Protein AF-A0A9X3MXF4-F1 (afdb_monomer)

Structure (mmCIF, N/CA/C/O backbone):
data_AF-A0A9X3MXF4-F1
#
_entry.id   AF-A0A9X3MXF4-F1
#
loop_
_atom_site.group_PDB
_atom_site.id
_atom_site.type_symbol
_atom_site.label_atom_id
_atom_site.label_alt_id
_atom_site.label_comp_id
_atom_site.label_asym_id
_atom_site.label_entity_id
_atom_site.label_seq_id
_atom_site.pdbx_PDB_ins_code
_atom_site.Cartn_x
_atom_site.Cartn_y
_atom_site.Cartn_z
_atom_site.occupancy
_atom_site.B_iso_or_equiv
_atom_site.auth_seq_id
_atom_site.auth_comp_id
_atom_site.auth_asym_id
_atom_site.auth_atom_id
_atom_site.pdbx_PDB_model_num
ATOM 1 N N . MET A 1 1 ? -16.898 12.377 9.942 1.00 55.06 1 MET A N 1
ATOM 2 C CA . MET A 1 1 ? -16.830 10.981 9.448 1.00 55.06 1 MET A CA 1
ATOM 3 C C . MET A 1 1 ? -16.453 10.080 10.613 1.00 55.06 1 MET A C 1
ATOM 5 O O . MET A 1 1 ? -15.559 10.458 11.356 1.00 55.06 1 MET A O 1
ATOM 9 N N . GLN A 1 2 ? -17.124 8.942 10.819 1.00 86.25 2 GLN A N 1
ATOM 10 C CA . GLN A 1 2 ? -16.722 7.998 11.874 1.00 86.25 2 GLN A CA 1
ATOM 11 C C . GLN A 1 2 ? -15.369 7.372 11.493 1.00 86.25 2 GLN A C 1
ATOM 13 O O . GLN A 1 2 ? -15.225 6.908 10.363 1.00 86.25 2 GLN A O 1
ATOM 18 N N . ALA A 1 3 ? -14.391 7.335 12.406 1.00 90.06 3 ALA A N 1
ATOM 19 C CA . ALA A 1 3 ? -13.059 6.751 12.168 1.00 90.06 3 ALA A CA 1
ATOM 20 C C . ALA A 1 3 ? -13.136 5.313 11.617 1.00 90.06 3 ALA A C 1
ATOM 22 O O . ALA A 1 3 ? -12.367 4.918 10.745 1.00 90.06 3 ALA A O 1
ATOM 23 N N . ARG A 1 4 ? -14.165 4.563 12.029 1.00 91.50 4 ARG A N 1
ATOM 24 C CA . ARG A 1 4 ? -14.500 3.235 11.499 1.00 91.50 4 ARG A CA 1
ATOM 25 C C . ARG A 1 4 ? -14.764 3.225 9.986 1.00 91.50 4 ARG A C 1
ATOM 27 O O . ARG A 1 4 ? -14.380 2.272 9.316 1.00 91.50 4 ARG A O 1
ATOM 34 N N . THR A 1 5 ? -15.407 4.252 9.432 1.00 95.06 5 THR A N 1
ATOM 35 C CA . THR A 1 5 ? -15.640 4.366 7.981 1.00 95.06 5 THR A CA 1
ATOM 36 C C . THR A 1 5 ? -14.330 4.581 7.233 1.00 95.06 5 THR A C 1
ATOM 38 O O . THR A 1 5 ? -14.106 3.940 6.211 1.00 95.06 5 THR A O 1
ATOM 41 N N . ILE A 1 6 ? -13.442 5.417 7.773 1.00 95.00 6 ILE A N 1
ATOM 42 C CA . ILE A 1 6 ? -12.123 5.674 7.180 1.00 95.00 6 ILE A CA 1
ATOM 43 C C . ILE A 1 6 ? -11.265 4.405 7.242 1.00 95.00 6 ILE A C 1
ATOM 45 O O . ILE A 1 6 ? -10.681 4.011 6.238 1.00 95.00 6 ILE A O 1
ATOM 49 N N . ALA A 1 7 ? -11.286 3.675 8.360 1.00 95.12 7 ALA A N 1
ATOM 50 C CA . ALA A 1 7 ? -10.599 2.390 8.467 1.00 95.12 7 ALA A CA 1
ATOM 51 C C . ALA A 1 7 ? -11.111 1.350 7.454 1.00 95.12 7 ALA A C 1
ATOM 53 O O . ALA A 1 7 ? -10.310 0.615 6.880 1.00 95.12 7 ALA A O 1
ATOM 54 N N . LYS A 1 8 ? -12.424 1.315 7.168 1.00 96.25 8 LYS A N 1
ATOM 55 C CA . LYS A 1 8 ? -12.975 0.474 6.087 1.00 96.25 8 LYS A CA 1
ATOM 56 C C . LYS A 1 8 ? -12.442 0.889 4.716 1.00 96.25 8 LYS A C 1
ATOM 58 O O . LYS A 1 8 ? -12.098 0.025 3.917 1.00 96.25 8 LYS A O 1
ATOM 63 N N . GLN A 1 9 ? -12.365 2.190 4.440 1.00 96.50 9 GLN A N 1
ATOM 64 C CA . GLN A 1 9 ? -11.824 2.699 3.176 1.00 96.50 9 GLN A CA 1
ATOM 65 C C . GLN A 1 9 ? -10.343 2.337 3.011 1.00 96.50 9 GLN A C 1
ATOM 67 O O . GLN A 1 9 ? -9.963 1.855 1.947 1.00 96.50 9 GLN A O 1
ATOM 72 N N . ILE A 1 10 ? -9.535 2.479 4.069 1.00 95.50 10 ILE A N 1
ATOM 73 C CA . ILE A 1 10 ? -8.129 2.042 4.087 1.00 95.50 10 ILE A CA 1
ATOM 74 C C . ILE A 1 10 ? -8.036 0.537 3.807 1.00 95.50 10 ILE A C 1
ATOM 76 O O . ILE A 1 10 ? -7.265 0.117 2.944 1.00 95.50 10 ILE A O 1
ATOM 80 N N . ALA A 1 11 ? -8.846 -0.275 4.495 1.00 97.12 11 ALA A N 1
ATOM 81 C CA . ALA A 1 11 ? -8.850 -1.726 4.329 1.00 97.12 11 ALA A CA 1
ATOM 82 C C . ALA A 1 11 ? -9.162 -2.138 2.883 1.00 97.12 11 ALA A C 1
ATOM 84 O O . ALA A 1 11 ? -8.402 -2.890 2.274 1.00 97.12 11 ALA A O 1
ATOM 85 N N . TYR A 1 12 ? -10.244 -1.609 2.305 1.00 97.38 12 TYR A N 1
ATOM 86 C CA . TYR A 1 12 ? -10.640 -1.945 0.938 1.00 97.38 12 TYR A CA 1
ATOM 87 C C . TYR A 1 12 ? -9.686 -1.389 -0.117 1.00 97.38 12 TYR A C 1
ATOM 89 O O . TYR A 1 12 ? -9.417 -2.079 -1.097 1.00 97.38 12 TYR A O 1
ATOM 97 N N . GLY A 1 13 ? -9.131 -0.191 0.087 1.00 96.06 13 GLY A N 1
ATOM 98 C CA . GLY A 1 13 ? -8.111 0.368 -0.801 1.00 96.06 13 GLY A CA 1
ATOM 99 C C . GLY A 1 13 ? -6.879 -0.533 -0.882 1.00 96.06 13 GLY A C 1
ATOM 100 O O . GLY A 1 13 ? -6.419 -0.855 -1.974 1.00 96.06 13 GLY A O 1
ATOM 101 N N . ARG A 1 14 ? -6.405 -1.029 0.266 1.00 95.62 14 ARG A N 1
ATOM 102 C CA . ARG A 1 14 ? -5.279 -1.971 0.333 1.00 95.62 14 ARG A CA 1
ATOM 103 C C . ARG A 1 14 ? -5.590 -3.325 -0.280 1.00 95.62 14 ARG A C 1
ATOM 105 O O . ARG A 1 14 ? -4.762 -3.851 -1.011 1.00 95.62 14 ARG A O 1
ATOM 112 N N . ILE A 1 15 ? -6.783 -3.865 -0.037 1.00 97.94 15 ILE A N 1
ATOM 113 C CA . ILE A 1 15 ? -7.231 -5.100 -0.694 1.00 97.94 15 ILE A CA 1
ATOM 114 C C . ILE A 1 15 ? -7.222 -4.918 -2.214 1.00 97.94 15 ILE A C 1
ATOM 116 O O . ILE A 1 15 ? -6.714 -5.781 -2.924 1.00 97.94 15 ILE A O 1
ATOM 120 N N . ALA A 1 16 ? -7.737 -3.793 -2.715 1.00 96.56 16 ALA A N 1
ATOM 121 C CA . ALA A 1 16 ? -7.786 -3.514 -4.144 1.00 96.56 16 ALA A CA 1
ATOM 122 C C . ALA A 1 16 ? -6.383 -3.377 -4.759 1.00 96.56 16 ALA A C 1
ATOM 124 O O . ALA A 1 16 ? -6.105 -4.014 -5.774 1.00 96.56 16 ALA A O 1
ATOM 125 N N . ILE A 1 17 ? -5.489 -2.599 -4.138 1.00 94.19 17 ILE A N 1
ATOM 126 C CA . ILE A 1 17 ? -4.102 -2.425 -4.605 1.00 94.19 17 ILE A CA 1
ATOM 127 C C . ILE A 1 17 ? -3.336 -3.750 -4.527 1.00 94.19 17 ILE A C 1
ATOM 129 O O . ILE A 1 17 ? -2.689 -4.145 -5.496 1.00 94.19 17 ILE A O 1
ATOM 133 N N . GLY A 1 18 ? -3.458 -4.468 -3.409 1.00 96.00 18 GLY A N 1
ATOM 134 C CA . GLY A 1 18 ? -2.814 -5.759 -3.202 1.00 96.00 18 GLY A CA 1
ATOM 135 C C . GLY A 1 18 ? -3.259 -6.798 -4.227 1.00 96.00 18 GLY A C 1
ATOM 136 O O . GLY A 1 18 ? -2.429 -7.413 -4.892 1.00 96.00 18 GLY A O 1
ATOM 137 N N . ALA A 1 19 ? -4.570 -6.936 -4.442 1.00 96.50 19 ALA A N 1
ATOM 138 C CA . ALA A 1 19 ? -5.116 -7.825 -5.464 1.00 96.50 19 ALA A CA 1
ATOM 139 C C . ALA A 1 19 ? -4.673 -7.424 -6.882 1.00 96.50 19 ALA A C 1
ATOM 141 O O . ALA A 1 19 ? -4.332 -8.290 -7.688 1.00 96.50 19 ALA A O 1
ATOM 142 N N . ALA A 1 20 ? -4.623 -6.123 -7.187 1.00 94.94 20 ALA A N 1
ATOM 143 C CA . ALA A 1 20 ? -4.130 -5.641 -8.474 1.00 94.94 20 ALA A CA 1
ATOM 144 C C . ALA A 1 20 ? -2.653 -6.006 -8.696 1.00 94.94 20 ALA A C 1
ATOM 146 O O . ALA A 1 20 ? -2.307 -6.459 -9.784 1.00 94.94 20 ALA A O 1
ATOM 147 N N . LEU A 1 21 ? -1.804 -5.887 -7.671 1.00 94.19 21 LEU A N 1
ATOM 148 C CA . LEU A 1 21 ? -0.395 -6.295 -7.722 1.00 94.19 21 LEU A CA 1
ATOM 149 C C . LEU A 1 21 ? -0.211 -7.811 -7.891 1.00 94.19 21 LEU A C 1
ATOM 151 O O . LEU A 1 21 ? 0.730 -8.236 -8.554 1.00 94.19 21 LEU A O 1
ATOM 155 N N . LEU A 1 22 ? -1.115 -8.624 -7.337 1.00 94.44 22 LEU A N 1
ATOM 156 C CA . LEU A 1 22 ? -1.109 -10.080 -7.523 1.00 94.44 22 LEU A CA 1
ATOM 157 C C . LEU A 1 22 ? -1.473 -10.484 -8.956 1.00 94.44 22 LEU A C 1
ATOM 159 O O . LEU A 1 22 ? -0.868 -11.393 -9.517 1.00 94.44 22 LEU A O 1
ATOM 163 N N . VAL A 1 23 ? -2.485 -9.833 -9.534 1.00 95.06 23 VAL A N 1
ATOM 164 C CA . VAL A 1 23 ? -3.049 -10.221 -10.837 1.00 95.06 23 VAL A CA 1
ATOM 165 C C . VAL A 1 23 ? -2.296 -9.569 -11.997 1.00 95.06 23 VAL A C 1
ATOM 167 O O . VAL A 1 23 ? -2.049 -10.208 -13.019 1.00 95.06 23 VAL A O 1
ATOM 170 N N . LYS A 1 24 ? -1.960 -8.284 -11.861 1.00 92.44 24 LYS A N 1
ATOM 171 C CA . LYS A 1 24 ? -1.353 -7.435 -12.895 1.00 92.44 24 LYS A CA 1
ATOM 172 C C . LYS A 1 24 ? -0.265 -6.535 -12.277 1.00 92.44 24 LYS A C 1
ATOM 174 O O . LYS A 1 24 ? -0.440 -5.314 -12.250 1.00 92.44 24 LYS A O 1
ATOM 179 N N . PRO A 1 25 ? 0.863 -7.109 -11.813 1.00 89.00 25 PRO A N 1
ATOM 180 C CA . PRO A 1 25 ? 1.931 -6.360 -11.145 1.00 89.00 25 PRO A CA 1
ATOM 181 C C . PRO A 1 25 ? 2.430 -5.172 -11.978 1.00 89.00 25 PRO A C 1
ATOM 183 O O . PRO A 1 25 ? 2.488 -4.051 -11.474 1.00 89.00 25 PRO A O 1
ATOM 186 N N . ASP A 1 26 ? 2.671 -5.395 -13.272 1.00 87.12 26 ASP A N 1
ATOM 187 C CA . ASP A 1 26 ? 3.229 -4.405 -14.201 1.00 87.12 26 ASP A CA 1
ATOM 188 C C . ASP A 1 26 ? 2.365 -3.133 -14.324 1.00 87.12 26 ASP A C 1
ATOM 190 O O . ASP A 1 26 ? 2.891 -2.033 -14.501 1.00 87.12 26 ASP A O 1
ATOM 194 N N . LEU A 1 27 ? 1.033 -3.248 -14.190 1.00 83.00 27 LEU A N 1
ATOM 195 C CA . LEU A 1 27 ? 0.126 -2.093 -14.277 1.00 83.00 27 LEU A CA 1
ATOM 196 C C . LEU A 1 27 ? 0.321 -1.115 -13.118 1.00 83.00 27 LEU A C 1
ATOM 198 O O . LEU A 1 27 ? 0.158 0.094 -13.297 1.00 83.00 27 LEU A O 1
ATOM 202 N N . VAL A 1 28 ? 0.633 -1.639 -11.934 1.00 82.50 28 VAL A N 1
ATOM 203 C CA . VAL A 1 28 ? 0.780 -0.843 -10.714 1.00 82.50 28 VAL A CA 1
ATOM 204 C C . VAL A 1 28 ? 2.217 -0.347 -10.587 1.00 82.50 28 VAL A C 1
ATOM 206 O O . VAL A 1 28 ? 2.445 0.831 -10.311 1.00 82.50 28 VAL A O 1
ATOM 209 N N . THR A 1 29 ? 3.199 -1.215 -10.838 1.00 88.94 29 THR A N 1
ATOM 210 C CA . THR A 1 29 ? 4.614 -0.896 -10.613 1.00 88.94 29 THR A CA 1
ATOM 211 C C . THR A 1 29 ? 5.272 -0.176 -11.785 1.00 88.94 29 THR A C 1
ATOM 213 O O . THR A 1 29 ? 6.176 0.622 -11.551 1.00 88.94 29 THR A O 1
ATOM 216 N N . GLY A 1 30 ? 4.805 -0.349 -13.026 1.00 87.69 30 GLY A N 1
ATOM 217 C CA . GLY A 1 30 ? 5.448 0.238 -14.209 1.00 87.69 30 GLY A CA 1
ATOM 218 C C . GLY A 1 30 ? 5.549 1.765 -14.163 1.00 87.69 30 GLY A C 1
ATOM 219 O O . GLY A 1 30 ? 6.582 2.340 -14.500 1.00 8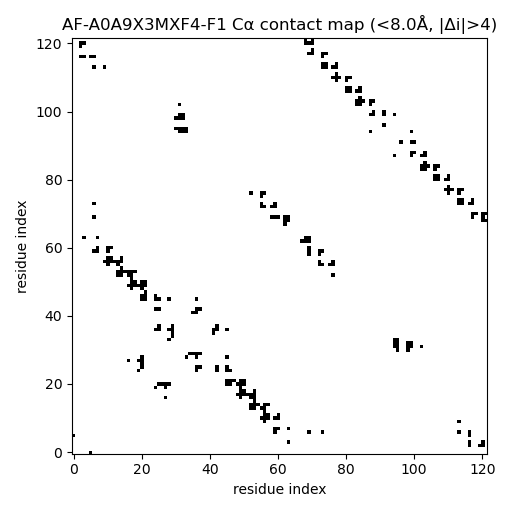7.69 30 GLY A O 1
ATOM 220 N N . ARG A 1 31 ? 4.513 2.448 -13.658 1.00 87.62 31 ARG A N 1
ATOM 221 C CA . ARG A 1 31 ? 4.554 3.910 -13.471 1.00 87.62 31 ARG A CA 1
ATOM 222 C C . ARG A 1 31 ? 5.394 4.339 -12.272 1.00 87.62 31 ARG A C 1
ATOM 224 O O . ARG A 1 31 ? 5.873 5.464 -12.274 1.00 87.62 31 ARG A O 1
ATOM 231 N N . TRP A 1 32 ? 5.564 3.474 -11.275 1.00 90.19 32 TRP A N 1
ATOM 232 C CA . TRP A 1 32 ? 6.280 3.767 -10.033 1.00 90.19 32 TRP A CA 1
ATOM 233 C C . TRP A 1 32 ? 7.791 3.557 -10.171 1.00 90.19 32 TRP A C 1
ATOM 235 O O . TRP A 1 32 ? 8.559 4.476 -9.891 1.00 90.19 32 TRP A O 1
ATOM 245 N N . VAL A 1 33 ? 8.213 2.375 -10.631 1.00 92.31 33 VAL A N 1
ATOM 246 C CA . VAL A 1 33 ? 9.630 1.979 -10.698 1.00 92.31 33 VAL A CA 1
ATOM 247 C C . VAL A 1 33 ? 10.200 1.936 -12.114 1.00 92.31 33 VAL A C 1
ATOM 249 O O . VAL A 1 33 ? 11.402 1.751 -12.290 1.00 92.31 33 VAL A O 1
ATOM 252 N 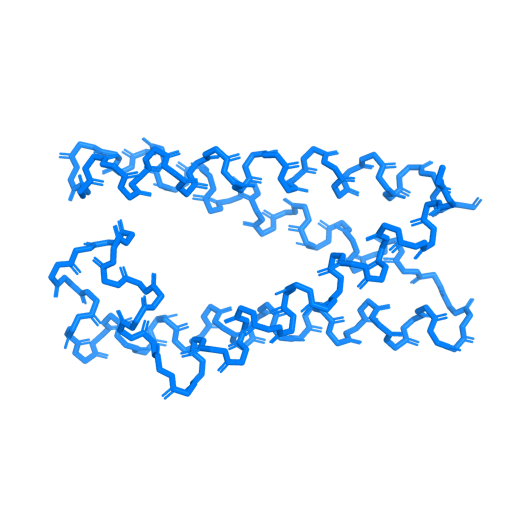N . GLY A 1 34 ? 9.372 2.172 -13.133 1.00 90.88 34 GLY A N 1
ATOM 253 C CA . GLY A 1 34 ? 9.815 2.186 -14.523 1.00 90.88 34 GLY A CA 1
ATOM 254 C C . GLY A 1 34 ? 10.134 0.780 -15.050 1.00 90.88 34 GLY A C 1
ATOM 255 O O . GLY A 1 34 ? 9.548 -0.193 -14.576 1.00 90.88 34 GLY A O 1
ATOM 256 N N . PRO A 1 35 ? 11.071 0.642 -16.009 1.00 90.75 35 PRO A N 1
ATOM 257 C CA . PRO A 1 35 ? 11.292 -0.606 -16.753 1.00 90.75 35 PRO A CA 1
ATOM 258 C C . PRO A 1 35 ? 11.649 -1.836 -15.906 1.00 90.75 35 PRO A C 1
ATOM 260 O O . PRO A 1 35 ? 11.440 -2.965 -16.340 1.00 90.75 35 PRO A O 1
ATOM 263 N N . VAL A 1 36 ? 12.177 -1.653 -14.687 1.00 91.06 36 VAL A N 1
ATOM 264 C CA . VAL A 1 36 ? 12.477 -2.780 -13.784 1.00 91.06 36 VAL A CA 1
ATOM 265 C C . VAL A 1 36 ? 11.217 -3.549 -13.374 1.00 91.06 36 VAL A C 1
ATOM 267 O O . VAL A 1 36 ? 11.315 -4.739 -13.073 1.00 91.06 36 VAL A O 1
ATOM 270 N N . ALA A 1 37 ? 10.043 -2.906 -13.422 1.00 91.06 37 ALA A N 1
ATOM 271 C CA . ALA A 1 37 ? 8.745 -3.532 -13.180 1.00 91.06 37 ALA A CA 1
ATOM 272 C C . ALA A 1 37 ? 8.494 -4.750 -14.082 1.00 91.06 37 ALA A C 1
ATOM 274 O O . ALA A 1 37 ? 7.944 -5.740 -13.611 1.00 91.06 37 ALA A O 1
ATOM 275 N N . ASP A 1 38 ? 8.958 -4.698 -15.334 1.00 90.81 38 ASP A N 1
ATOM 276 C CA . ASP A 1 38 ? 8.710 -5.739 -16.338 1.00 90.81 38 ASP A CA 1
ATOM 277 C C . ASP A 1 38 ? 9.691 -6.919 -16.229 1.00 90.81 38 ASP A C 1
ATOM 279 O O . ASP A 1 38 ? 9.519 -7.958 -16.873 1.00 90.81 38 ASP A O 1
ATOM 283 N N . SER A 1 39 ? 10.737 -6.784 -15.407 1.00 94.38 39 SER A N 1
ATOM 284 C CA . SER A 1 39 ? 11.704 -7.857 -15.183 1.00 94.38 39 SER A CA 1
ATOM 285 C C . SER A 1 39 ? 11.100 -8.987 -14.332 1.00 94.38 39 SER A C 1
ATOM 287 O O . SER A 1 39 ? 10.287 -8.722 -13.442 1.00 94.38 39 SER A O 1
ATOM 289 N N . PRO A 1 40 ? 11.530 -10.255 -14.507 1.00 93.56 40 PRO A N 1
ATOM 290 C CA . PRO A 1 40 ? 11.064 -11.356 -13.660 1.00 93.56 40 PRO A CA 1
ATOM 291 C C . PRO A 1 40 ? 11.271 -11.098 -12.160 1.00 93.56 40 PRO A C 1
ATOM 293 O O . PRO A 1 40 ? 10.379 -11.367 -11.359 1.00 93.56 40 PRO A O 1
ATOM 296 N N . GLY A 1 41 ? 12.416 -10.518 -11.779 1.00 94.38 41 GLY A N 1
ATOM 297 C CA . GLY A 1 41 ? 12.699 -10.147 -10.389 1.00 94.38 41 GLY A CA 1
ATOM 298 C C . GLY A 1 41 ? 11.786 -9.030 -9.874 1.00 94.38 41 GLY A C 1
ATOM 299 O O . GLY A 1 41 ? 11.256 -9.132 -8.769 1.00 94.38 41 GLY A O 1
ATOM 300 N N . GLY A 1 42 ? 11.538 -8.000 -10.690 1.00 93.31 42 GLY A N 1
ATOM 301 C CA . GLY A 1 42 ? 10.610 -6.915 -10.362 1.00 93.31 42 GLY A CA 1
ATOM 302 C C . GLY A 1 42 ? 9.179 -7.407 -10.148 1.00 93.31 42 GLY A C 1
ATOM 303 O O . GLY A 1 42 ? 8.535 -7.011 -9.178 1.00 93.31 42 GLY A O 1
ATOM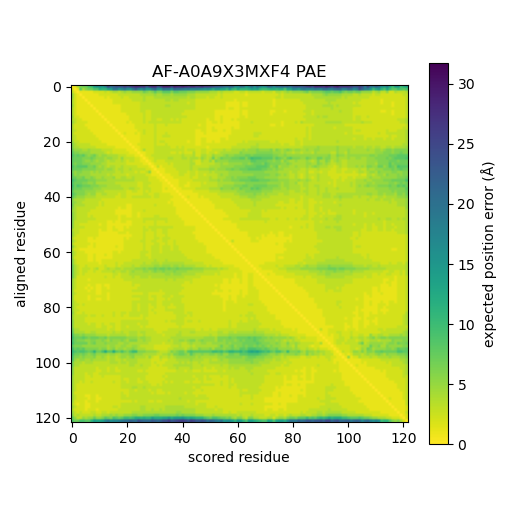 304 N N . ARG A 1 43 ? 8.710 -8.343 -10.982 1.00 94.12 43 ARG A N 1
ATOM 305 C CA . ARG A 1 43 ? 7.390 -8.976 -10.837 1.00 94.12 43 ARG A CA 1
ATOM 306 C C . ARG A 1 43 ? 7.251 -9.779 -9.549 1.00 94.12 43 ARG A C 1
ATOM 308 O O . ARG A 1 43 ? 6.227 -9.665 -8.882 1.00 94.12 43 ARG A O 1
ATOM 315 N N . VAL A 1 44 ? 8.270 -10.553 -9.168 1.00 95.62 44 VAL A N 1
ATOM 316 C CA . VAL A 1 44 ? 8.260 -11.299 -7.896 1.00 95.62 44 VAL A CA 1
ATOM 317 C C . VAL A 1 44 ? 8.119 -10.343 -6.712 1.00 95.62 44 VAL A C 1
ATOM 319 O O . VAL A 1 44 ? 7.282 -10.568 -5.837 1.00 95.62 44 VAL A O 1
ATOM 322 N N . LEU A 1 45 ? 8.884 -9.247 -6.707 1.00 94.50 45 LEU A N 1
ATOM 323 C CA . LEU A 1 45 ? 8.789 -8.233 -5.656 1.00 94.50 45 LEU A CA 1
ATOM 324 C C . LEU A 1 45 ? 7.420 -7.543 -5.654 1.00 94.50 45 LEU A C 1
ATOM 326 O O . LEU A 1 45 ? 6.833 -7.368 -4.590 1.00 94.50 45 LEU A O 1
ATOM 330 N N . ALA A 1 46 ? 6.877 -7.207 -6.826 1.00 94.50 46 ALA A N 1
ATOM 331 C CA . ALA A 1 46 ? 5.554 -6.601 -6.959 1.00 94.50 46 ALA A CA 1
ATOM 332 C C . ALA A 1 46 ? 4.447 -7.493 -6.373 1.00 94.50 46 ALA A C 1
ATOM 334 O O . ALA A 1 46 ? 3.615 -7.018 -5.602 1.00 94.50 46 ALA A O 1
ATOM 335 N N . VAL A 1 47 ? 4.474 -8.794 -6.674 1.00 96.19 47 VAL A N 1
ATOM 336 C CA . VAL A 1 47 ? 3.522 -9.767 -6.119 1.00 96.19 47 VAL A CA 1
ATOM 337 C C . VAL A 1 47 ? 3.688 -9.894 -4.603 1.00 96.19 47 VAL A C 1
ATOM 339 O O . VAL A 1 47 ? 2.691 -9.905 -3.883 1.00 96.19 47 VAL A O 1
ATOM 342 N N . ALA A 1 48 ? 4.924 -9.941 -4.098 1.00 95.31 48 ALA A N 1
ATOM 343 C CA . ALA A 1 48 ? 5.184 -10.002 -2.660 1.00 95.31 48 ALA A CA 1
ATOM 344 C C . ALA A 1 48 ? 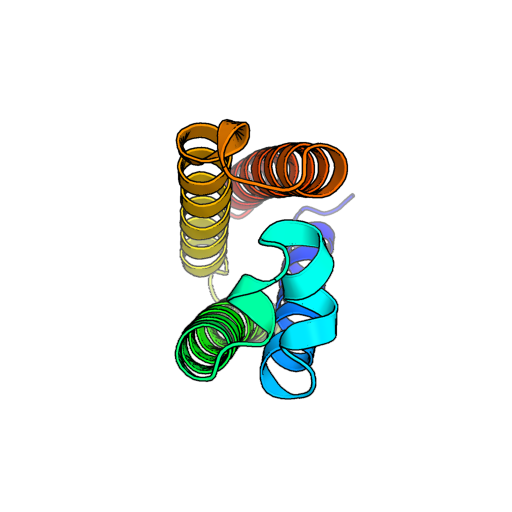4.660 -8.755 -1.920 1.00 95.31 48 ALA A C 1
ATOM 346 O O . ALA A 1 48 ? 4.020 -8.884 -0.873 1.00 95.31 48 ALA A O 1
ATOM 347 N N . PHE A 1 49 ? 4.856 -7.558 -2.487 1.00 93.31 49 PHE A N 1
ATOM 348 C CA . PHE A 1 49 ? 4.264 -6.322 -1.966 1.00 93.31 49 PHE A CA 1
ATOM 349 C C . PHE A 1 49 ? 2.736 -6.372 -1.989 1.00 93.31 49 PHE A C 1
ATOM 351 O O . PHE A 1 49 ? 2.094 -6.049 -0.989 1.00 93.31 49 PHE A O 1
ATOM 358 N N . GLY A 1 50 ? 2.152 -6.853 -3.087 1.00 95.06 50 GLY A N 1
ATOM 359 C CA . GLY A 1 50 ? 0.707 -7.014 -3.189 1.00 95.06 50 GLY A CA 1
ATOM 360 C C . GLY A 1 50 ? 0.134 -7.961 -2.136 1.00 95.06 50 GLY A C 1
ATOM 361 O O . GLY A 1 50 ? -0.906 -7.677 -1.543 1.00 95.06 50 GLY A O 1
ATOM 362 N N . ALA A 1 51 ? 0.834 -9.061 -1.849 1.00 97.38 51 ALA A N 1
ATOM 363 C CA . ALA A 1 51 ? 0.400 -10.050 -0.867 1.00 97.38 51 ALA A CA 1
ATOM 364 C C . ALA A 1 51 ? 0.394 -9.467 0.553 1.00 97.38 51 ALA A C 1
ATOM 366 O O . ALA A 1 51 ? -0.549 -9.697 1.312 1.00 97.38 51 ALA A O 1
ATOM 367 N N . ARG A 1 52 ? 1.409 -8.660 0.891 1.00 96.50 52 ARG A N 1
ATOM 368 C CA . ARG A 1 52 ? 1.478 -7.905 2.152 1.00 96.50 52 ARG A CA 1
ATOM 369 C C . ARG A 1 52 ? 0.286 -6.960 2.296 1.00 96.50 52 ARG A C 1
ATOM 371 O O . ARG A 1 52 ? -0.378 -6.974 3.331 1.00 96.50 52 ARG A O 1
ATOM 378 N N . ASP A 1 53 ? -0.000 -6.162 1.271 1.00 95.88 53 ASP A N 1
ATOM 379 C CA . ASP A 1 53 ? -1.085 -5.177 1.328 1.00 95.88 53 ASP A CA 1
ATOM 380 C C . ASP A 1 53 ? -2.458 -5.846 1.410 1.00 95.88 53 ASP A C 1
ATOM 382 O O . ASP A 1 53 ? -3.314 -5.413 2.187 1.00 95.88 53 ASP A O 1
ATOM 386 N N . LEU A 1 54 ? -2.642 -6.953 0.686 1.00 97.44 54 LEU A N 1
ATOM 387 C CA . LEU A 1 54 ? -3.843 -7.772 0.778 1.00 97.44 54 LEU A CA 1
ATOM 388 C C . LEU A 1 54 ? -4.022 -8.337 2.193 1.00 97.44 54 LEU A C 1
ATOM 390 O O . LEU A 1 54 ? -5.119 -8.246 2.741 1.00 97.44 54 LEU A O 1
ATOM 394 N N . ALA A 1 55 ? -2.960 -8.866 2.807 1.00 98.19 55 ALA A N 1
ATOM 395 C CA . ALA A 1 55 ? -3.007 -9.408 4.163 1.00 98.19 55 ALA A CA 1
ATOM 396 C C . ALA A 1 55 ? -3.353 -8.331 5.206 1.00 98.19 55 ALA A C 1
ATOM 398 O O . ALA A 1 55 ? -4.242 -8.538 6.032 1.00 98.19 55 ALA A O 1
ATOM 399 N N . VAL A 1 56 ? -2.710 -7.159 5.142 1.00 98.06 56 VAL A N 1
ATOM 400 C CA . VAL A 1 56 ? -2.984 -6.039 6.060 1.00 98.06 56 VAL A CA 1
ATOM 401 C C . VAL A 1 56 ? -4.408 -5.505 5.878 1.00 98.06 56 VAL A C 1
ATOM 403 O O . VAL A 1 56 ? -5.120 -5.267 6.859 1.00 98.06 56 VAL A O 1
ATOM 406 N N . GLY A 1 57 ? -4.857 -5.342 4.630 1.00 97.75 57 GLY A N 1
ATOM 407 C CA . GLY A 1 57 ? -6.213 -4.897 4.319 1.00 97.75 57 GLY A CA 1
ATOM 408 C C . GLY A 1 57 ? -7.278 -5.898 4.774 1.00 97.75 57 GLY A C 1
ATOM 409 O O . GLY A 1 57 ? -8.247 -5.509 5.429 1.00 97.75 57 GLY A O 1
ATOM 410 N N . ALA A 1 58 ? -7.072 -7.191 4.512 1.00 98.31 58 ALA A N 1
ATOM 411 C CA . ALA A 1 58 ? -7.967 -8.262 4.947 1.00 98.31 58 ALA A CA 1
ATOM 412 C C . ALA A 1 58 ? -8.023 -8.377 6.476 1.00 98.31 58 ALA A C 1
ATOM 414 O O . ALA A 1 58 ? -9.114 -8.458 7.036 1.00 98.31 58 ALA A O 1
ATOM 415 N N . GLY A 1 59 ? -6.878 -8.307 7.161 1.00 98.12 59 GLY A N 1
ATOM 416 C CA . GLY A 1 59 ? -6.814 -8.307 8.622 1.00 98.12 59 GLY A CA 1
ATOM 417 C C . GLY A 1 59 ? -7.551 -7.116 9.240 1.00 98.12 59 GLY A C 1
ATOM 418 O O . GLY A 1 59 ? -8.335 -7.287 10.175 1.00 98.12 59 GLY A O 1
ATOM 419 N N . THR A 1 60 ? -7.399 -5.924 8.650 1.00 98.06 60 THR A N 1
ATOM 420 C CA . THR A 1 60 ? -8.157 -4.728 9.056 1.00 98.06 60 THR A CA 1
ATOM 421 C C . THR A 1 60 ? -9.662 -4.939 8.869 1.00 98.06 60 THR A C 1
ATOM 423 O O . THR A 1 60 ? -10.439 -4.705 9.795 1.00 98.06 60 THR A O 1
ATOM 426 N N . ALA A 1 61 ? -10.094 -5.406 7.693 1.00 97.81 61 ALA A N 1
ATOM 427 C CA . ALA A 1 61 ? -11.508 -5.645 7.399 1.00 97.81 61 ALA A CA 1
ATOM 428 C C . ALA A 1 61 ? -12.118 -6.705 8.330 1.00 97.81 61 ALA A C 1
ATOM 430 O O . ALA A 1 61 ? -13.213 -6.503 8.858 1.00 97.81 61 ALA A O 1
ATOM 431 N N . PHE A 1 62 ? -11.390 -7.794 8.578 1.00 98.12 62 PHE A N 1
ATOM 432 C CA . PHE A 1 62 ? -11.796 -8.865 9.482 1.00 98.12 62 PHE A CA 1
ATOM 433 C C . PHE A 1 62 ? -11.949 -8.371 10.924 1.00 98.12 62 PHE A C 1
ATOM 435 O O . PHE A 1 62 ? -12.973 -8.638 11.557 1.00 98.12 62 PHE A O 1
ATOM 442 N N . ALA A 1 63 ? -10.989 -7.592 11.433 1.00 97.31 63 ALA A N 1
ATOM 443 C CA . ALA A 1 63 ? -11.080 -7.004 12.769 1.00 97.31 63 ALA A CA 1
ATOM 444 C C . ALA A 1 63 ? -12.296 -6.068 12.891 1.00 97.31 63 ALA A C 1
ATOM 446 O O . ALA A 1 63 ? -13.090 -6.178 13.822 1.00 97.31 63 ALA A O 1
ATOM 447 N N . LEU A 1 64 ? -12.513 -5.204 11.893 1.00 95.62 64 LEU A N 1
ATOM 448 C CA . LEU A 1 64 ? -13.670 -4.307 11.866 1.00 95.62 64 LEU A CA 1
ATOM 449 C C . LEU A 1 64 ? -15.008 -5.054 11.796 1.00 95.62 64 LEU A C 1
ATOM 451 O O . LEU A 1 64 ? -15.988 -4.563 12.361 1.00 95.62 64 LEU A O 1
ATOM 455 N N . HIS A 1 65 ? -15.054 -6.189 11.094 1.00 96.38 65 HIS A N 1
ATOM 456 C CA . HIS A 1 65 ? -16.246 -7.025 10.945 1.00 96.38 65 HIS A CA 1
ATOM 457 C C . HIS A 1 65 ? -16.585 -7.790 12.228 1.00 96.38 65 HIS A C 1
ATOM 459 O O . HIS A 1 65 ? -17.744 -7.827 12.627 1.00 96.38 65 HIS A O 1
ATOM 465 N N . THR A 1 66 ? -15.576 -8.350 12.894 1.00 96.25 66 THR A N 1
ATOM 466 C CA . THR A 1 66 ? -15.732 -9.126 14.138 1.00 96.25 66 THR A CA 1
ATOM 467 C C . THR A 1 66 ? -15.845 -8.257 15.392 1.00 96.25 66 THR A C 1
ATOM 469 O O . THR A 1 66 ? -16.108 -8.771 16.474 1.00 96.25 66 THR A O 1
ATOM 472 N N . GLY A 1 67 ? -15.646 -6.941 15.267 1.00 93.31 67 GLY A N 1
ATOM 473 C CA . GLY A 1 67 ? -15.630 -6.018 16.403 1.00 93.31 67 GLY A CA 1
ATOM 474 C C . GLY A 1 67 ? -14.320 -6.029 17.196 1.00 93.31 67 GLY A C 1
ATOM 475 O O . GLY A 1 67 ? -14.219 -5.316 18.191 1.00 93.31 67 GLY A O 1
ATOM 476 N N . ALA A 1 68 ? -13.313 -6.786 16.753 1.00 94.56 68 ALA A N 1
ATOM 477 C CA . ALA A 1 68 ? -11.973 -6.763 17.324 1.00 94.56 68 ALA A CA 1
ATOM 478 C C . ALA A 1 68 ? -11.248 -5.434 17.034 1.00 94.56 68 ALA A C 1
ATOM 480 O O . ALA A 1 68 ? -11.644 -4.642 16.172 1.00 94.56 68 ALA A O 1
ATOM 481 N N . SER A 1 69 ? -10.144 -5.192 17.744 1.00 95.00 69 SER A N 1
ATOM 482 C CA . SER A 1 69 ? -9.332 -3.995 17.519 1.00 95.00 69 SER A CA 1
ATOM 483 C C . SER A 1 69 ? -8.669 -4.032 16.138 1.00 95.00 69 SER A C 1
ATOM 485 O O . SER A 1 69 ? -7.867 -4.915 15.833 1.00 95.00 69 SER A O 1
ATOM 487 N N . ALA A 1 70 ? -8.982 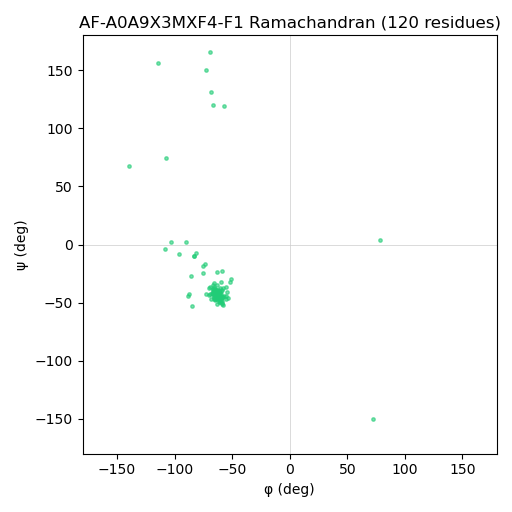-3.039 15.303 1.00 96.31 70 ALA A N 1
ATOM 488 C CA . ALA A 1 70 ? -8.334 -2.831 14.006 1.00 96.31 70 ALA A CA 1
ATOM 489 C C . ALA A 1 70 ? -7.010 -2.055 14.121 1.00 96.31 70 ALA A C 1
ATOM 491 O O . ALA A 1 70 ? -6.257 -1.966 13.151 1.00 96.31 70 ALA A O 1
ATOM 492 N N . ARG A 1 71 ? -6.711 -1.501 15.304 1.00 96.12 71 ARG A N 1
ATOM 493 C CA . ARG A 1 71 ? -5.549 -0.642 15.551 1.00 96.12 71 ARG A CA 1
ATOM 494 C C . ARG A 1 71 ? -4.211 -1.308 15.196 1.00 96.12 71 ARG A C 1
ATOM 496 O O . ARG A 1 71 ? -3.431 -0.653 14.510 1.00 96.12 71 ARG A O 1
ATOM 503 N N . PRO A 1 72 ? -3.931 -2.585 15.541 1.00 97.31 72 PRO A N 1
ATOM 504 C CA . PRO A 1 72 ? -2.668 -3.227 15.159 1.00 97.31 72 PRO A CA 1
ATOM 505 C C . PRO A 1 72 ? -2.476 -3.313 13.639 1.00 97.31 72 PRO A C 1
ATOM 507 O O . PRO A 1 72 ? -1.384 -3.069 13.132 1.00 97.31 72 PRO A O 1
ATOM 510 N N . TRP A 1 73 ? -3.553 -3.594 12.902 1.00 97.88 73 TRP A N 1
ATOM 511 C CA . TRP A 1 73 ? -3.521 -3.661 11.442 1.00 97.88 73 TRP A CA 1
ATOM 512 C C . TRP A 1 73 ? -3.340 -2.285 10.800 1.00 97.88 73 TRP A C 1
ATOM 514 O O . TRP A 1 73 ? -2.598 -2.153 9.829 1.00 97.88 73 TRP A O 1
ATOM 524 N N . LEU A 1 74 ? -3.950 -1.243 11.370 1.00 97.06 74 LEU A N 1
ATOM 525 C CA . LEU A 1 74 ? -3.733 0.134 10.926 1.00 97.06 74 LEU A CA 1
ATOM 526 C C . LEU A 1 74 ? -2.305 0.610 11.209 1.00 97.06 74 LEU A C 1
ATOM 528 O O . LEU A 1 74 ? -1.715 1.268 10.363 1.00 97.06 74 LEU A O 1
ATOM 532 N N . VAL A 1 75 ? -1.710 0.238 12.344 1.00 97.69 75 VAL A N 1
ATOM 533 C CA . VAL A 1 75 ? -0.293 0.529 12.621 1.00 97.69 75 VAL A CA 1
ATOM 534 C C . VAL A 1 75 ? 0.616 -0.177 11.612 1.00 97.69 75 VAL A C 1
ATOM 536 O O . VAL A 1 75 ? 1.546 0.442 11.097 1.00 97.69 75 VAL A O 1
ATOM 539 N N . ALA A 1 76 ? 0.324 -1.434 11.262 1.00 97.69 76 ALA A N 1
ATOM 540 C CA . ALA A 1 76 ? 1.049 -2.138 10.206 1.00 97.69 76 ALA A CA 1
ATOM 541 C C . ALA A 1 76 ? 0.908 -1.431 8.846 1.00 97.69 76 ALA A C 1
ATOM 543 O O . ALA A 1 76 ? 1.901 -1.253 8.145 1.00 97.69 76 ALA A O 1
ATOM 544 N N . ALA A 1 77 ? -0.294 -0.957 8.503 1.00 96.75 77 ALA A N 1
ATOM 545 C CA . ALA A 1 77 ? -0.526 -0.149 7.308 1.00 96.75 77 ALA A CA 1
ATOM 546 C C . ALA A 1 77 ? 0.339 1.125 7.305 1.00 96.75 77 ALA A C 1
ATOM 548 O O . ALA A 1 77 ? 1.100 1.354 6.365 1.00 96.75 77 ALA A O 1
ATOM 549 N N . VAL A 1 78 ? 0.302 1.906 8.386 1.00 98.00 78 VAL A N 1
ATOM 550 C CA . VAL A 1 78 ? 1.120 3.121 8.537 1.00 98.00 78 VAL A CA 1
ATOM 551 C C . VAL A 1 78 ? 2.602 2.821 8.350 1.00 98.00 78 VAL A C 1
ATOM 553 O O . VAL A 1 78 ? 3.285 3.547 7.632 1.00 98.00 78 VAL A O 1
ATOM 556 N N . PHE A 1 79 ? 3.093 1.739 8.955 1.00 97.62 79 PHE A N 1
ATOM 557 C CA . PHE A 1 79 ? 4.480 1.318 8.800 1.00 97.62 79 PHE A CA 1
ATOM 558 C C . PHE A 1 79 ? 4.822 1.026 7.335 1.00 97.62 79 PHE A C 1
ATOM 560 O O . PHE A 1 79 ? 5.821 1.536 6.833 1.00 97.62 79 PHE A O 1
ATOM 567 N N . THR A 1 80 ? 3.985 0.254 6.634 1.00 95.94 80 THR A N 1
ATOM 568 C CA . THR A 1 80 ? 4.226 -0.064 5.219 1.00 95.94 80 THR A CA 1
ATOM 569 C C . THR A 1 80 ? 4.262 1.183 4.341 1.00 95.94 80 THR A C 1
ATOM 571 O O . THR A 1 80 ? 5.210 1.350 3.580 1.00 95.94 80 THR A O 1
ATOM 574 N N . ASP A 1 81 ? 3.314 2.105 4.517 1.00 96.50 81 ASP A N 1
ATOM 575 C CA . ASP A 1 81 ? 3.254 3.336 3.726 1.00 96.50 81 ASP A CA 1
ATOM 576 C C . ASP A 1 81 ? 4.444 4.259 4.017 1.00 96.50 81 ASP A C 1
ATOM 578 O O . ASP A 1 81 ? 5.027 4.849 3.108 1.00 96.50 81 ASP A O 1
ATOM 582 N N . ALA A 1 82 ? 4.853 4.366 5.283 1.00 97.19 82 ALA A N 1
ATOM 583 C CA . ALA A 1 82 ? 6.022 5.152 5.659 1.00 97.19 82 ALA A CA 1
ATOM 584 C C . ALA A 1 82 ? 7.306 4.592 5.025 1.00 97.19 82 ALA A C 1
ATOM 586 O O . ALA A 1 82 ? 8.113 5.355 4.490 1.00 97.19 82 ALA A O 1
ATOM 587 N N . VAL A 1 83 ? 7.485 3.267 5.042 1.00 96.44 83 VAL A N 1
ATOM 588 C CA . VAL A 1 83 ? 8.627 2.605 4.394 1.00 96.44 83 VAL A CA 1
ATOM 589 C C . VAL A 1 83 ? 8.600 2.829 2.884 1.00 96.44 83 VAL A C 1
ATOM 591 O O . VAL A 1 83 ? 9.631 3.187 2.316 1.00 96.44 83 VAL A O 1
ATOM 594 N N . ASP A 1 84 ? 7.440 2.698 2.241 1.00 94.31 84 ASP A N 1
ATOM 595 C CA . ASP A 1 84 ? 7.303 2.879 0.794 1.00 94.31 84 ASP A CA 1
ATOM 596 C C . ASP A 1 84 ? 7.611 4.336 0.384 1.00 94.31 84 ASP A C 1
ATOM 598 O O . ASP A 1 84 ? 8.306 4.575 -0.612 1.00 94.31 84 ASP A O 1
ATOM 602 N N . ALA A 1 85 ? 7.194 5.320 1.193 1.00 96.25 85 ALA A N 1
ATOM 603 C CA . ALA A 1 85 ? 7.538 6.729 1.006 1.00 96.25 85 ALA A CA 1
ATOM 604 C C . ALA A 1 85 ? 9.046 6.990 1.170 1.00 96.25 85 ALA A C 1
ATOM 606 O O . ALA A 1 85 ? 9.652 7.657 0.328 1.00 96.25 85 ALA A O 1
ATOM 607 N N . VAL A 1 86 ? 9.670 6.451 2.224 1.00 97.50 86 VAL A N 1
ATOM 608 C CA . VAL A 1 86 ? 11.108 6.625 2.493 1.00 97.50 86 VAL A CA 1
ATOM 609 C C . VAL A 1 86 ? 11.955 5.953 1.414 1.00 97.50 86 VAL A C 1
ATOM 611 O O . VAL A 1 86 ? 12.871 6.581 0.881 1.00 97.50 86 VAL A O 1
ATOM 614 N N . ALA A 1 87 ? 11.635 4.713 1.043 1.00 95.38 87 ALA A N 1
ATOM 615 C CA . ALA A 1 87 ? 12.355 3.967 0.016 1.00 95.38 87 ALA A CA 1
ATOM 616 C C . ALA A 1 87 ? 12.250 4.656 -1.352 1.00 95.38 87 ALA A C 1
ATOM 618 O O . ALA A 1 87 ? 13.266 4.897 -2.011 1.00 95.38 87 ALA A O 1
ATOM 619 N N . THR A 1 88 ? 11.038 5.062 -1.749 1.00 94.62 88 THR A N 1
ATOM 620 C CA . THR A 1 88 ? 10.817 5.788 -3.009 1.00 94.62 88 THR A CA 1
ATOM 621 C C . THR A 1 88 ? 11.512 7.151 -2.996 1.00 94.62 88 THR A C 1
ATOM 623 O O . THR A 1 88 ? 12.153 7.534 -3.974 1.00 94.62 88 THR A O 1
ATOM 626 N N . GLY A 1 89 ? 11.441 7.879 -1.879 1.00 95.75 89 GLY A N 1
ATOM 627 C CA . GLY A 1 89 ? 12.111 9.167 -1.706 1.00 95.75 89 GLY A CA 1
ATOM 628 C C . GLY A 1 89 ? 13.636 9.059 -1.785 1.00 95.75 89 GLY A C 1
ATOM 629 O O . GLY A 1 89 ? 14.274 9.883 -2.445 1.00 95.75 89 GLY A O 1
ATOM 630 N N . GLY A 1 90 ? 14.218 8.023 -1.176 1.00 96.06 90 GLY A N 1
ATOM 631 C CA . GLY A 1 90 ? 15.653 7.737 -1.221 1.00 96.06 90 GLY A CA 1
ATOM 632 C C . GLY A 1 90 ? 16.145 7.382 -2.625 1.00 96.06 90 GLY A C 1
ATOM 633 O O . GLY A 1 90 ? 17.203 7.848 -3.047 1.00 96.06 90 GLY A O 1
ATOM 634 N N . ALA A 1 91 ? 15.341 6.639 -3.388 1.00 94.19 91 ALA A N 1
ATOM 635 C CA . ALA A 1 91 ? 15.656 6.238 -4.758 1.00 94.19 91 ALA A CA 1
ATOM 636 C C . ALA A 1 91 ? 15.174 7.230 -5.835 1.00 94.19 91 ALA A C 1
ATOM 638 O O . ALA A 1 91 ? 15.382 6.987 -7.020 1.00 94.19 91 ALA A O 1
ATOM 639 N N . ARG A 1 92 ? 14.567 8.371 -5.469 1.00 91.06 92 ARG A N 1
ATOM 640 C CA . ARG A 1 92 ? 13.840 9.275 -6.391 1.00 91.06 92 ARG A CA 1
ATOM 641 C C . ARG A 1 92 ? 14.591 9.698 -7.657 1.00 91.06 92 ARG A C 1
ATOM 643 O O . ARG A 1 92 ? 13.961 9.988 -8.665 1.00 91.06 92 ARG A O 1
ATOM 650 N N . ARG A 1 93 ? 15.927 9.778 -7.603 1.00 91.12 93 ARG A N 1
ATOM 651 C CA . ARG A 1 93 ? 16.777 10.178 -8.743 1.00 91.12 93 ARG A CA 1
ATOM 652 C C . ARG A 1 93 ? 16.926 9.072 -9.792 1.00 91.12 93 ARG A C 1
ATOM 654 O O . ARG A 1 93 ? 17.298 9.363 -10.919 1.00 91.12 93 ARG A O 1
ATOM 661 N N . SER A 1 94 ? 16.641 7.832 -9.411 1.00 91.31 94 SER A N 1
ATOM 662 C CA . SER A 1 94 ? 16.724 6.633 -10.248 1.00 91.31 94 SER A CA 1
ATOM 663 C C . SER A 1 94 ? 15.350 6.153 -10.726 1.00 91.31 94 SER A C 1
ATOM 665 O O . SER A 1 94 ? 15.266 5.128 -11.393 1.00 91.31 94 SER A O 1
ATOM 667 N N . LEU A 1 95 ? 14.278 6.870 -10.375 1.00 92.19 95 LEU A N 1
ATOM 668 C CA . LEU A 1 95 ? 12.894 6.502 -10.668 1.00 92.19 95 LEU A CA 1
ATOM 669 C C . LEU A 1 95 ? 12.245 7.508 -11.634 1.00 92.19 95 LEU A C 1
ATOM 671 O O . LEU A 1 95 ? 12.648 8.676 -11.669 1.00 92.19 95 LEU A O 1
ATOM 675 N N . PRO A 1 96 ? 11.197 7.107 -12.378 1.00 89.50 96 PRO A N 1
ATOM 676 C CA . PRO A 1 96 ? 10.390 8.039 -13.159 1.00 89.50 96 PRO A CA 1
ATOM 677 C C . PRO A 1 96 ? 9.806 9.140 -12.262 1.00 89.50 96 PRO A C 1
ATOM 679 O O . PRO A 1 96 ? 9.038 8.860 -11.341 1.00 89.50 96 PRO A O 1
ATOM 682 N N . THR A 1 97 ? 10.147 10.404 -12.527 1.00 87.38 97 THR A N 1
ATOM 683 C CA . THR A 1 97 ? 9.835 11.523 -11.619 1.00 87.38 97 THR A CA 1
ATOM 684 C C . THR A 1 97 ? 8.345 11.656 -11.272 1.00 87.38 97 THR A C 1
ATOM 686 O O . THR A 1 97 ? 8.043 11.766 -10.082 1.00 87.38 97 THR A O 1
ATOM 689 N N . PRO A 1 98 ? 7.393 11.593 -12.230 1.00 87.12 98 PRO A N 1
ATOM 690 C CA . PRO A 1 98 ? 5.972 11.698 -11.894 1.00 87.12 98 PRO A CA 1
ATOM 691 C C . PRO A 1 98 ? 5.491 10.549 -10.997 1.00 87.12 98 PRO A C 1
ATOM 693 O O . PRO A 1 98 ? 4.726 10.768 -10.061 1.00 87.12 98 PRO A O 1
ATOM 696 N N . GLY A 1 99 ? 5.978 9.332 -11.252 1.00 88.25 99 GLY A N 1
ATOM 697 C CA . GLY A 1 99 ? 5.629 8.139 -10.486 1.00 88.25 99 GLY A CA 1
ATOM 698 C C . GLY A 1 99 ? 6.197 8.134 -9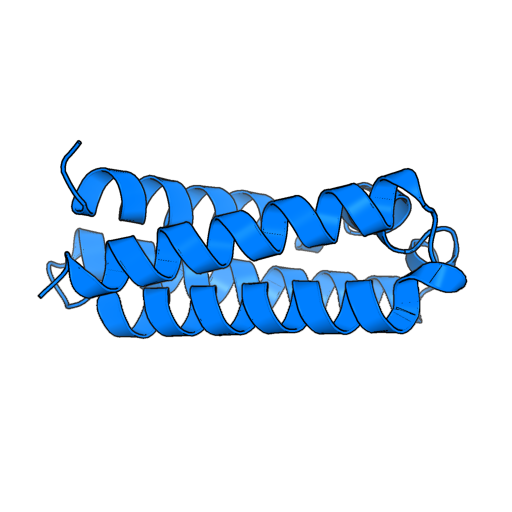.076 1.00 88.25 99 GLY A C 1
ATOM 699 O O . GLY A 1 99 ? 5.482 7.832 -8.120 1.00 88.25 99 GLY A O 1
ATOM 700 N N . ALA A 1 100 ? 7.464 8.522 -8.933 1.00 90.62 100 ALA A N 1
ATOM 701 C CA . ALA A 1 100 ? 8.129 8.619 -7.641 1.00 90.62 100 ALA A CA 1
ATOM 702 C C . ALA A 1 100 ? 7.462 9.671 -6.745 1.00 90.62 100 ALA A C 1
ATOM 704 O O . ALA A 1 100 ? 7.144 9.385 -5.593 1.00 90.62 100 ALA A O 1
ATOM 705 N N . LEU A 1 101 ? 7.185 10.867 -7.280 1.00 92.62 101 LEU A N 1
ATOM 706 C CA . LEU A 1 101 ? 6.501 11.924 -6.529 1.00 92.62 101 LEU A CA 1
ATOM 707 C C . LEU A 1 101 ? 5.071 11.524 -6.156 1.00 92.62 101 LEU A C 1
ATOM 709 O O . LEU A 1 101 ? 4.676 11.706 -5.006 1.00 92.62 101 LEU A O 1
ATOM 713 N N . GLY A 1 102 ? 4.321 10.945 -7.099 1.00 92.06 102 GLY A N 1
ATOM 714 C CA . GLY A 1 102 ? 2.964 10.463 -6.844 1.00 92.06 102 GLY A CA 1
ATOM 715 C C . GLY A 1 102 ? 2.923 9.398 -5.749 1.00 92.06 102 GLY A C 1
ATOM 716 O O . GLY A 1 102 ? 2.084 9.472 -4.855 1.00 92.06 102 GLY A O 1
ATOM 717 N N . THR A 1 103 ? 3.871 8.460 -5.767 1.00 92.25 103 THR A N 1
ATOM 718 C CA . THR A 1 103 ? 3.957 7.395 -4.759 1.00 92.25 103 THR A CA 1
ATOM 719 C C . THR A 1 103 ? 4.343 7.946 -3.391 1.00 92.25 103 THR A C 1
ATOM 721 O O . THR A 1 103 ? 3.672 7.640 -2.412 1.00 92.25 103 THR A O 1
ATOM 724 N N . VAL A 1 104 ? 5.359 8.815 -3.307 1.00 94.94 104 VAL A N 1
ATOM 725 C CA . VAL A 1 104 ? 5.749 9.454 -2.037 1.00 94.94 104 VAL A CA 1
ATOM 726 C C . VAL A 1 104 ? 4.585 10.245 -1.449 1.00 94.94 104 VAL A C 1
ATOM 728 O O . VAL A 1 104 ? 4.321 10.128 -0.254 1.00 94.94 104 VAL A O 1
ATOM 731 N N . ALA A 1 105 ? 3.875 11.023 -2.270 1.00 95.12 105 ALA A N 1
ATOM 732 C CA . ALA A 1 105 ? 2.728 11.805 -1.824 1.00 95.12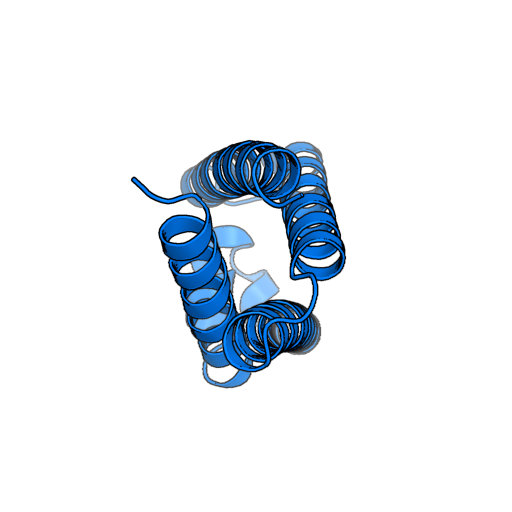 105 ALA A CA 1
ATOM 733 C C . ALA A 1 105 ? 1.594 10.904 -1.315 1.00 95.12 105 ALA A C 1
ATOM 735 O O . ALA A 1 105 ? 1.121 11.095 -0.196 1.00 95.12 105 ALA A O 1
ATOM 736 N N . LEU A 1 106 ? 1.196 9.899 -2.102 1.00 93.56 106 LEU A N 1
ATOM 737 C CA . LEU A 1 106 ? 0.129 8.968 -1.734 1.00 93.56 106 LEU A CA 1
ATOM 738 C C . LEU A 1 106 ? 0.467 8.201 -0.453 1.00 93.56 106 LEU A C 1
ATOM 740 O O . LEU A 1 106 ? -0.346 8.167 0.467 1.00 93.56 106 LEU A O 1
ATOM 744 N N . ALA A 1 107 ? 1.667 7.629 -0.380 1.00 94.69 107 ALA A N 1
ATOM 745 C CA . ALA A 1 107 ? 2.114 6.852 0.765 1.00 94.69 107 ALA A CA 1
ATOM 746 C C . ALA A 1 107 ? 2.225 7.731 2.023 1.00 94.69 107 ALA A C 1
ATOM 748 O O . ALA A 1 107 ? 1.718 7.371 3.079 1.00 94.69 107 ALA A O 1
ATOM 749 N N . SER A 1 108 ? 2.770 8.946 1.91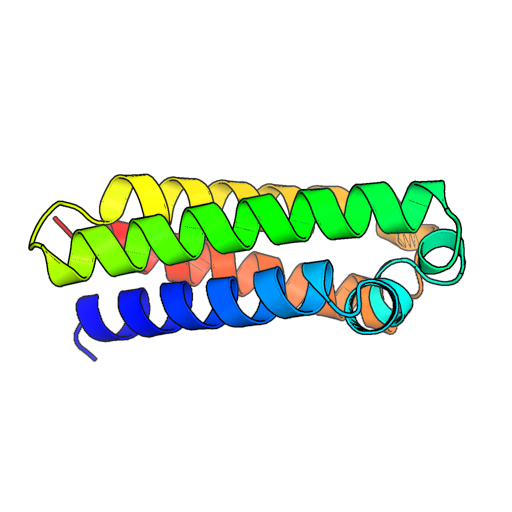0 1.00 95.19 108 SER A N 1
ATOM 750 C CA . SER A 1 108 ? 2.866 9.872 3.051 1.00 95.19 108 SER A CA 1
ATOM 751 C C . SER A 1 108 ? 1.489 10.300 3.574 1.00 95.19 108 SER A C 1
ATOM 753 O O . SER A 1 108 ? 1.267 10.327 4.785 1.00 95.19 108 SER A O 1
ATOM 755 N N . VAL A 1 109 ? 0.540 10.597 2.676 1.00 95.81 109 VAL A N 1
ATOM 756 C CA . VAL A 1 109 ? -0.845 10.930 3.056 1.00 95.81 109 VAL A CA 1
ATOM 757 C C . VAL A 1 109 ? -1.542 9.722 3.677 1.00 95.81 109 VAL A C 1
ATOM 759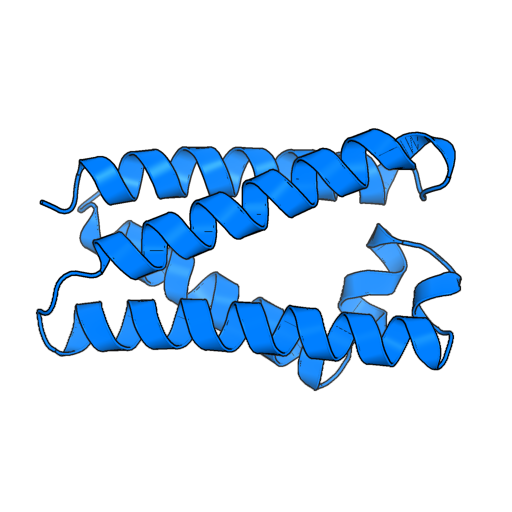 O O . VAL A 1 109 ? -2.177 9.861 4.720 1.00 95.81 109 VAL A O 1
ATOM 762 N N . SER A 1 110 ? -1.398 8.536 3.082 1.00 94.38 110 SER A N 1
ATOM 763 C CA . SER A 1 110 ? -1.979 7.295 3.602 1.00 94.38 110 SER A CA 1
ATOM 764 C C . SER A 1 110 ? -1.444 6.964 4.999 1.00 94.38 110 SER A C 1
ATOM 766 O O . SER A 1 110 ? -2.233 6.681 5.900 1.00 94.38 110 SER A O 1
ATOM 768 N N . ALA A 1 111 ? -0.136 7.117 5.229 1.00 95.75 111 ALA A N 1
ATOM 769 C CA . ALA A 1 111 ? 0.479 6.944 6.542 1.00 95.75 111 ALA A CA 1
ATOM 770 C C . ALA A 1 111 ? -0.080 7.939 7.573 1.00 95.75 111 ALA A C 1
ATOM 772 O O . ALA A 1 111 ? -0.446 7.542 8.679 1.00 95.75 111 ALA A O 1
ATOM 773 N N . ALA A 1 112 ? -0.205 9.221 7.216 1.00 97.00 112 ALA A N 1
ATOM 774 C CA . ALA A 1 112 ? -0.754 10.238 8.114 1.00 97.00 112 ALA A CA 1
ATOM 775 C C . ALA A 1 112 ? -2.229 9.967 8.464 1.00 97.00 112 ALA A C 1
ATOM 777 O O . ALA A 1 112 ? -2.612 9.998 9.636 1.00 97.00 112 ALA A O 1
ATOM 778 N N . VAL A 1 113 ? -3.055 9.646 7.461 1.00 96.12 113 VAL A N 1
ATOM 779 C CA . VAL A 1 113 ? -4.475 9.311 7.652 1.00 96.12 113 VAL A CA 1
ATOM 780 C C . VAL A 1 113 ? -4.628 8.019 8.452 1.00 96.12 113 VAL A C 1
ATOM 782 O O . VAL A 1 113 ? -5.483 7.948 9.334 1.00 96.12 113 VAL A O 1
ATOM 785 N N . GLY A 1 114 ? -3.801 7.007 8.190 1.00 95.25 114 GLY A N 1
ATOM 786 C CA . GLY A 1 114 ? -3.784 5.752 8.935 1.00 95.25 114 GLY A CA 1
ATOM 787 C C . GLY A 1 114 ? -3.413 5.953 10.401 1.00 95.25 114 GLY A C 1
ATOM 788 O O . GLY A 1 114 ? -4.093 5.416 11.272 1.00 95.25 114 GLY A O 1
ATOM 789 N N . ALA A 1 115 ? -2.402 6.780 10.684 1.00 96.56 115 ALA A N 1
ATOM 790 C CA . ALA A 1 115 ? -1.957 7.078 12.043 1.00 96.56 115 ALA A CA 1
ATOM 791 C C . ALA A 1 115 ? -3.036 7.828 12.829 1.00 96.56 115 ALA A C 1
ATOM 793 O O . ALA A 1 115 ? -3.367 7.437 13.947 1.00 96.56 115 ALA A O 1
ATOM 794 N N . TRP A 1 116 ? -3.646 8.841 12.207 1.00 96.75 116 TRP A N 1
ATOM 795 C CA . TRP A 1 116 ? -4.793 9.538 12.782 1.00 96.75 116 TRP A CA 1
ATOM 796 C C . TRP A 1 116 ? -5.974 8.586 13.002 1.00 96.75 116 TRP A C 1
ATOM 798 O O . TRP A 1 116 ? -6.581 8.571 14.063 1.00 96.75 116 TRP A O 1
ATOM 808 N N . THR A 1 117 ? -6.291 7.723 12.036 1.00 95.31 117 THR A N 1
ATOM 809 C CA . THR A 1 117 ? -7.408 6.775 12.180 1.00 95.31 117 THR A CA 1
ATOM 810 C C . THR A 1 117 ? -7.147 5.779 13.311 1.00 95.31 117 THR A C 1
ATOM 812 O O . THR A 1 117 ? -8.065 5.462 14.063 1.00 95.31 117 THR A O 1
ATOM 815 N N . ALA A 1 118 ? -5.904 5.317 13.462 1.00 94.62 118 ALA A N 1
ATOM 816 C CA . ALA A 1 118 ? -5.492 4.427 14.539 1.00 94.62 118 ALA A CA 1
ATOM 817 C C . ALA A 1 118 ? -5.584 5.093 15.921 1.00 94.62 118 ALA A C 1
ATOM 819 O O . ALA A 1 118 ? -5.981 4.422 16.864 1.00 94.62 118 ALA A O 1
ATOM 820 N N . SER A 1 119 ? -5.276 6.391 16.047 1.00 94.19 119 SER A N 1
ATOM 821 C CA . SER A 1 119 ? -5.411 7.122 17.321 1.00 94.19 119 SER A CA 1
ATOM 822 C C . SER A 1 119 ? -6.858 7.438 17.700 1.00 94.19 119 SER A C 1
ATOM 824 O O . SER A 1 119 ? -7.130 7.804 18.836 1.00 94.19 119 SER A O 1
ATOM 826 N N . GLN A 1 120 ? -7.783 7.349 16.742 1.00 93.44 120 GLN A N 1
ATOM 827 C CA . GLN A 1 120 ? -9.219 7.536 16.963 1.00 93.44 120 GLN A CA 1
ATOM 828 C C . GLN A 1 120 ? -9.964 6.207 17.173 1.00 93.44 120 GLN A C 1
ATOM 830 O O . GLN A 1 120 ? -11.166 6.220 17.439 1.00 93.44 120 GLN A O 1
ATOM 835 N N . LEU A 1 121 ? -9.288 5.072 16.968 1.00 85.00 121 LEU A N 1
ATOM 836 C CA . LEU A 1 121 ? -9.816 3.727 17.171 1.00 85.00 121 LEU A CA 1
ATOM 837 C C . LEU A 1 121 ? -9.174 3.134 18.421 1.00 85.00 121 LEU A C 1
ATOM 839 O O . LEU A 1 121 ? -8.306 2.268 18.327 1.00 85.00 121 LEU A O 1
ATOM 843 N N . ASP A 1 122 ? -9.637 3.629 19.562 1.00 63.00 122 ASP A N 1
ATOM 844 C CA . ASP A 1 122 ? -9.398 3.096 20.901 1.00 63.00 122 ASP A CA 1
ATOM 845 C C . ASP A 1 122 ? -10.746 3.040 21.641 1.00 63.00 122 ASP A C 1
ATOM 847 O O . ASP A 1 122 ? -11.368 4.111 21.834 1.00 63.00 122 ASP A O 1
#

Nearest PDB structures (foldseek):
  7dgu-assembly1_A  TM=4.562E-01  e=7.247E-01  Escherichia coli 'BL21-Gold(DE3)pLysS AG'

Organism: NCBI:txid490573

Secondary structure (DSSP, 8-state):
--HHHHHHHHHHHHHHHHHHHHH-HHHHHHHHHGGGGGSHHHHHHHHHHHHHHHHHHHHHHHHHHHT---HHHHHHHHHHHHHHHHHHHHHGGGS-HHHHHHHHHHHHHHHHHHHHHHHT--

Mean predicted aligned error: 3.17 Å

Foldseek 3Di:
DQLLVVLLVQLVVLLVQLVCLQPPVCVLCCQQANPCCVDPVNSVVSNVSSPQSNVLSVLLVVCSVVVHQSLVSLVSLLVSLVCQLVVLVVCCVNGDNVNSVVSNVVSVVSSVSSVVSSVSRD

Solvent-accessible surface area (backbone atoms only — not comparable to full-atom values): 5847 Å² total; per-residue (Å²): 130,62,48,68,58,55,51,48,50,54,13,51,51,28,31,52,52,8,50,41,16,60,77,44,26,50,77,63,34,32,57,37,55,27,78,54,22,77,36,75,69,35,36,54,51,35,28,53,51,9,51,52,33,26,50,40,11,48,50,22,45,50,18,60,70,73,69,46,82,35,34,70,34,30,50,51,47,21,51,53,23,45,49,53,18,51,54,37,58,73,44,35,92,80,28,42,61,72,26,25,54,52,47,28,51,51,22,46,51,49,18,53,52,29,49,54,36,32,74,65,53,122

Radius of gyration: 14.6 Å; Cα contacts (8 Å, |Δi|>4): 168; chains: 1; bounding box: 34×23×38 Å

pLDDT: mean 93.66, std 5.58, range [55.06, 98.31]

Sequence (122 aa):
MQARTIAKQIAYGRIAIGAALLVKPDLVTGRWVGPVADSPGGRVLAVAFGARDLAVGAGTAFALHTGASARPWLVAAVFTDAVDAVATGGARRSLPTPGALGTVALASVSAAVGAWTASQLD